Protein AF-X1BK19-F1 (afdb_monomer)

Nearest PDB structures (foldseek):
  3ro3-assembly1_A  TM=9.379E-01  e=8.486E-01  Mus musculus
  8glv-assembly1_Lf  TM=7.258E-01  e=6.515E-01  Chlamydomonas reinhardtii
  2a9u-assembly1_A  TM=7.779E-01  e=1.035E+00  Homo sapiens
  3myf-assembly1_A  TM=7.607E-01  e=5.051E+00  Shewanella sp. W3-18-1
  8tn1-assembly1_B  TM=7.393E-01  e=4.426E+00  synthetic construct

Foldseek 3Di:
DPVVVVVLVVLLVQLVVLQVQLVVCVVVVVLVSSLVSLVVSLVSCVVVVVVVSNVVSVVVNVD

Organism: NCBI:txid412755

Sequence (63 aa):
MIKIVDSIALLESQAEDFENKAKVEKRKKNYAEAILFFEEAIDIYLKLNWDGKIKMLEKTIER

Structure (mmCIF, N/CA/C/O backbone):
data_AF-X1BK19-F1
#
_entry.id   AF-X1BK19-F1
#
loop_
_atom_site.group_PDB
_atom_site.id
_atom_site.type_symbol
_atom_site.label_atom_id
_atom_site.label_alt_id
_atom_site.label_comp_id
_atom_site.label_asym_id
_atom_site.label_entity_id
_atom_site.label_seq_id
_atom_site.pdbx_PDB_ins_code
_atom_site.Cartn_x
_atom_site.Cartn_y
_atom_site.Cartn_z
_atom_site.occupancy
_atom_site.B_iso_or_equiv
_atom_site.auth_seq_id
_atom_site.auth_comp_id
_atom_site.auth_asym_id
_atom_site.auth_atom_id
_atom_site.pdbx_PDB_model_num
ATOM 1 N N . MET A 1 1 ? 14.606 2.746 -26.822 1.00 54.47 1 MET A N 1
ATOM 2 C CA . MET A 1 1 ? 14.645 2.095 -25.494 1.00 54.47 1 MET A CA 1
ATOM 3 C C . MET A 1 1 ? 14.091 2.982 -24.360 1.00 54.47 1 MET A C 1
ATOM 5 O O . MET A 1 1 ? 14.206 2.598 -23.212 1.00 54.47 1 MET A O 1
ATOM 9 N N . ILE A 1 2 ? 13.453 4.130 -24.652 1.00 57.12 2 ILE A N 1
ATOM 10 C CA . ILE A 1 2 ? 13.056 5.130 -23.633 1.00 57.12 2 ILE A CA 1
ATOM 11 C C . ILE A 1 2 ? 11.693 4.808 -22.976 1.00 57.12 2 ILE A C 1
ATOM 13 O O . ILE A 1 2 ? 11.550 4.901 -21.767 1.00 57.12 2 ILE A O 1
ATOM 17 N N . LYS A 1 3 ? 10.723 4.283 -23.740 1.00 63.59 3 LYS A N 1
ATOM 18 C CA . LYS A 1 3 ? 9.333 4.081 -23.275 1.00 63.59 3 LYS A CA 1
ATOM 19 C C . L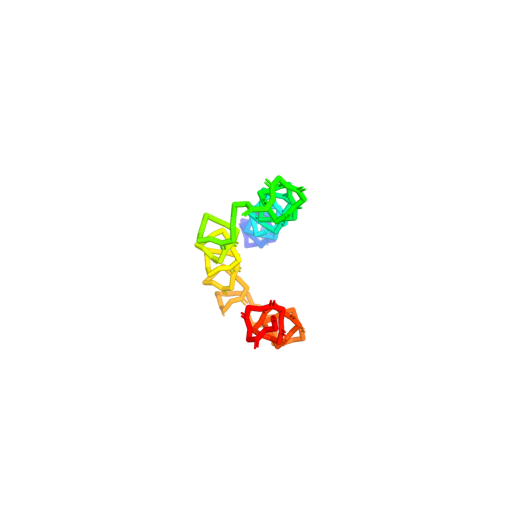YS A 1 3 ? 9.146 3.113 -22.094 1.00 63.59 3 LYS A C 1
ATOM 21 O O . LYS A 1 3 ? 8.152 3.218 -21.384 1.00 63.59 3 LYS A O 1
ATOM 26 N N . ILE A 1 4 ? 10.049 2.146 -21.913 1.00 63.94 4 ILE A N 1
ATOM 27 C CA . ILE A 1 4 ? 9.910 1.116 -20.867 1.00 63.94 4 ILE A CA 1
ATOM 28 C C . ILE A 1 4 ? 10.288 1.688 -19.497 1.00 63.94 4 ILE A C 1
ATOM 30 O O . ILE A 1 4 ? 9.581 1.439 -18.528 1.00 63.94 4 ILE A O 1
ATOM 34 N N . VAL A 1 5 ? 11.349 2.499 -19.426 1.00 67.12 5 VAL A N 1
ATOM 35 C CA . VAL A 1 5 ? 11.806 3.121 -18.170 1.00 67.12 5 VAL A CA 1
ATOM 36 C C . VAL A 1 5 ? 10.770 4.124 -17.658 1.00 67.12 5 VAL A C 1
ATOM 38 O O . VAL A 1 5 ? 10.428 4.091 -16.481 1.00 67.12 5 VAL A O 1
ATOM 41 N N . ASP A 1 6 ? 10.185 4.923 -18.556 1.00 74.69 6 ASP A N 1
ATOM 42 C CA . ASP A 1 6 ? 9.113 5.864 -18.202 1.00 74.69 6 ASP A CA 1
ATOM 43 C C . ASP A 1 6 ? 7.861 5.141 -17.675 1.00 74.69 6 ASP A C 1
ATOM 45 O O . ASP A 1 6 ? 7.180 5.633 -16.778 1.00 74.69 6 ASP A O 1
ATOM 49 N N . SER A 1 7 ? 7.574 3.944 -18.202 1.00 85.88 7 SER A N 1
ATOM 50 C CA . SER A 1 7 ? 6.441 3.125 -17.751 1.00 85.88 7 SER A CA 1
ATOM 51 C C . SER A 1 7 ? 6.691 2.509 -16.374 1.00 85.88 7 SER A C 1
ATOM 53 O O . SER A 1 7 ? 5.768 2.434 -15.570 1.00 85.88 7 SER A O 1
ATOM 55 N N . ILE A 1 8 ? 7.929 2.094 -16.088 1.00 90.00 8 ILE A N 1
ATOM 56 C CA . ILE A 1 8 ? 8.316 1.569 -14.774 1.00 90.00 8 ILE A CA 1
ATOM 57 C C . ILE A 1 8 ? 8.204 2.673 -13.720 1.00 90.00 8 ILE A C 1
ATOM 59 O O . ILE A 1 8 ? 7.475 2.496 -12.752 1.00 90.00 8 ILE A O 1
ATOM 63 N N . ALA A 1 9 ? 8.817 3.836 -13.955 1.00 92.25 9 ALA A N 1
ATOM 64 C CA . ALA A 1 9 ? 8.766 4.958 -13.015 1.00 92.25 9 ALA A CA 1
ATOM 65 C C . ALA A 1 9 ? 7.327 5.446 -12.754 1.00 92.25 9 ALA A C 1
ATOM 67 O O . ALA A 1 9 ? 6.974 5.802 -11.629 1.00 92.25 9 ALA A O 1
ATOM 68 N N . LEU A 1 10 ? 6.467 5.426 -13.780 1.00 93.69 10 LEU A N 1
ATOM 69 C CA . LEU A 1 10 ? 5.049 5.746 -13.624 1.00 93.69 10 LEU A CA 1
ATOM 70 C C . LEU A 1 10 ? 4.332 4.743 -12.709 1.00 93.69 10 LEU A C 1
ATOM 72 O O . LEU A 1 10 ? 3.595 5.155 -11.816 1.00 93.69 10 LEU A O 1
ATOM 76 N N . LEU A 1 11 ? 4.540 3.441 -12.925 1.00 95.19 11 LEU A N 1
ATOM 77 C CA . LEU A 1 11 ? 3.941 2.392 -12.098 1.00 95.19 11 LEU A CA 1
ATOM 78 C C . LEU A 1 11 ? 4.454 2.461 -10.653 1.00 95.19 11 LEU A C 1
ATOM 80 O O . LEU A 1 11 ? 3.665 2.354 -9.720 1.00 95.19 11 LEU A O 1
ATOM 84 N N . GLU A 1 12 ? 5.749 2.706 -10.457 1.00 95.31 12 GLU A N 1
ATOM 85 C CA . GLU A 1 12 ? 6.341 2.891 -9.129 1.00 95.31 12 GLU A CA 1
ATOM 86 C C . GLU A 1 12 ? 5.668 4.047 -8.382 1.00 95.31 12 GLU A C 1
ATOM 88 O O . GLU A 1 12 ? 5.176 3.858 -7.269 1.00 95.31 12 GLU A O 1
ATOM 93 N N . SER A 1 13 ? 5.553 5.214 -9.027 1.00 96.69 13 SER A N 1
ATOM 94 C CA . SER A 1 13 ? 4.883 6.382 -8.446 1.00 96.69 13 SER A CA 1
ATOM 95 C C . SER A 1 13 ? 3.414 6.104 -8.116 1.00 96.69 13 SER A C 1
ATOM 97 O O . SER A 1 13 ? 2.929 6.540 -7.074 1.00 96.69 13 SER A O 1
ATOM 99 N N . GLN A 1 14 ? 2.697 5.372 -8.974 1.00 97.44 14 GLN A N 1
ATOM 100 C CA . GLN A 1 14 ? 1.302 5.004 -8.717 1.00 97.44 14 GLN A CA 1
ATOM 101 C C . GLN A 1 14 ? 1.167 4.082 -7.501 1.00 97.44 14 GLN A C 1
ATOM 103 O O . GLN A 1 14 ? 0.285 4.292 -6.667 1.00 97.44 14 GLN A O 1
ATOM 108 N N . ALA A 1 15 ? 2.043 3.085 -7.370 1.00 97.62 15 ALA A N 1
ATOM 109 C CA . ALA A 1 15 ? 2.041 2.182 -6.224 1.00 97.62 15 ALA A CA 1
ATOM 110 C C . ALA A 1 15 ? 2.359 2.923 -4.915 1.00 97.62 15 ALA A C 1
ATOM 112 O O . ALA A 1 15 ? 1.699 2.707 -3.897 1.00 97.62 15 ALA A O 1
ATOM 113 N N . GLU A 1 16 ? 3.319 3.851 -4.943 1.00 97.44 16 GLU A N 1
ATOM 114 C CA . GLU A 1 16 ? 3.656 4.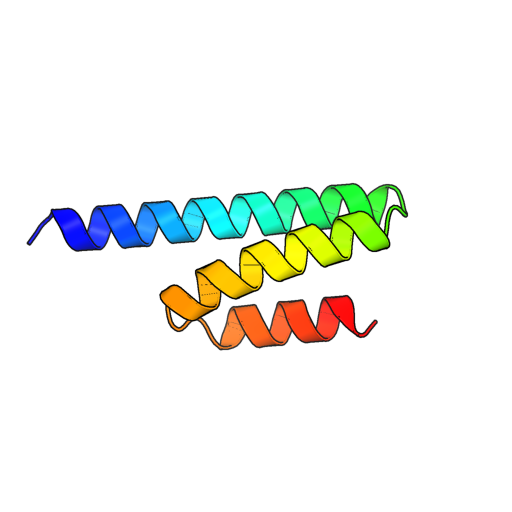690 -3.789 1.00 97.44 16 GLU A CA 1
ATOM 115 C C . GLU A 1 16 ? 2.503 5.613 -3.371 1.00 97.44 16 GLU A C 1
ATOM 117 O O . GLU A 1 16 ? 2.246 5.784 -2.175 1.00 97.44 16 GLU A O 1
ATOM 122 N N . ASP A 1 17 ? 1.759 6.165 -4.329 1.00 98.38 17 ASP A N 1
ATOM 123 C CA . ASP A 1 17 ? 0.563 6.960 -4.046 1.00 98.38 17 ASP A CA 1
ATOM 124 C C . ASP A 1 17 ? -0.517 6.133 -3.341 1.00 98.38 17 ASP A C 1
ATOM 126 O O . ASP A 1 17 ? -1.129 6.602 -2.373 1.00 98.38 17 ASP A O 1
ATOM 130 N N . PHE A 1 18 ? -0.738 4.894 -3.782 1.00 98.38 18 PHE A N 1
ATOM 131 C CA . PHE A 1 18 ? -1.654 3.970 -3.116 1.00 98.38 18 PHE A CA 1
ATOM 132 C C . PHE A 1 18 ? -1.173 3.598 -1.709 1.00 98.38 18 PHE A C 1
ATOM 134 O O . PHE A 1 18 ? -1.951 3.715 -0.759 1.00 98.38 18 PHE A O 1
ATOM 141 N N . GLU A 1 19 ? 0.116 3.290 -1.523 1.00 97.62 19 GLU A N 1
ATOM 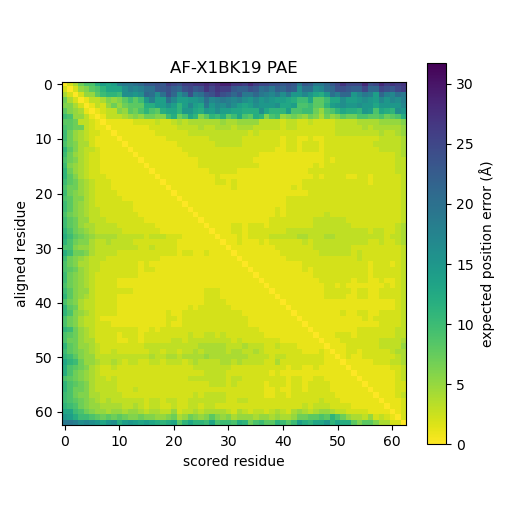142 C CA . GLU A 1 19 ? 0.688 3.081 -0.186 1.00 97.62 19 GLU A CA 1
ATOM 143 C C . GLU A 1 19 ? 0.447 4.290 0.736 1.00 97.62 19 GLU A C 1
ATOM 145 O O . GLU A 1 19 ? 0.137 4.140 1.922 1.00 97.62 19 GLU A O 1
ATOM 150 N N . ASN A 1 20 ? 0.623 5.506 0.219 1.00 98.12 20 ASN A N 1
ATOM 151 C CA . ASN A 1 20 ? 0.454 6.730 0.995 1.00 98.12 20 ASN A CA 1
ATOM 152 C C . ASN A 1 20 ? -1.011 6.959 1.381 1.00 98.12 20 ASN A C 1
ATOM 154 O O . ASN A 1 20 ? -1.284 7.293 2.540 1.00 98.12 20 ASN A O 1
ATOM 158 N N . LYS A 1 21 ? -1.956 6.716 0.464 1.00 98.25 21 LYS A N 1
ATOM 159 C CA . LYS A 1 21 ? -3.400 6.737 0.756 1.00 98.25 21 LYS A CA 1
ATOM 160 C C . LYS A 1 21 ? -3.759 5.713 1.830 1.00 98.25 21 LYS A C 1
ATOM 162 O O . LYS A 1 21 ? -4.394 6.075 2.820 1.00 98.25 21 LYS A O 1
ATOM 167 N N . ALA A 1 22 ? -3.257 4.486 1.713 1.00 97.56 22 ALA A N 1
ATOM 168 C CA . ALA A 1 22 ? -3.465 3.436 2.703 1.00 97.56 22 ALA A CA 1
ATOM 169 C C . ALA A 1 22 ? -2.963 3.843 4.099 1.00 97.56 22 ALA A C 1
ATOM 171 O O . ALA A 1 22 ? -3.673 3.723 5.099 1.00 97.56 22 ALA A O 1
ATOM 172 N N . LYS A 1 23 ? -1.754 4.418 4.182 1.00 96.81 23 LYS A N 1
ATOM 173 C CA . LYS A 1 23 ? -1.185 4.946 5.437 1.00 96.81 23 LYS A CA 1
ATOM 174 C C . LYS A 1 23 ? -2.019 6.095 6.017 1.00 96.81 23 LYS A C 1
ATOM 176 O O . LYS A 1 23 ? -2.081 6.249 7.239 1.00 96.81 23 LYS A O 1
ATOM 181 N N . VAL A 1 24 ? -2.633 6.937 5.184 1.00 98.12 24 VAL A N 1
ATOM 182 C CA . VAL A 1 24 ? -3.552 7.999 5.633 1.00 98.12 24 VAL A CA 1
ATOM 183 C C . VAL A 1 24 ? -4.835 7.402 6.208 1.00 98.12 24 VAL A C 1
ATOM 185 O O . VAL A 1 24 ? -5.194 7.747 7.333 1.00 98.12 24 VAL A O 1
ATOM 188 N N . GLU A 1 25 ? -5.487 6.481 5.502 1.00 97.62 25 GLU A N 1
ATOM 189 C CA . GLU A 1 25 ? -6.723 5.844 5.974 1.00 97.62 25 GLU A CA 1
ATOM 190 C C . GLU A 1 25 ? -6.496 5.015 7.244 1.00 97.62 25 GLU A C 1
ATOM 192 O O . GLU A 1 25 ? -7.238 5.146 8.219 1.00 97.62 25 GLU A O 1
ATOM 197 N N . LYS A 1 26 ? -5.373 4.293 7.331 1.00 96.00 26 LYS A N 1
ATOM 198 C CA . LYS A 1 26 ? -4.976 3.583 8.554 1.00 96.00 26 LYS A CA 1
ATOM 199 C C . LYS A 1 26 ? -4.815 4.530 9.746 1.00 96.00 26 LYS A C 1
ATOM 201 O O . LYS A 1 26 ? -5.249 4.203 10.849 1.00 96.00 26 LYS A O 1
ATOM 206 N N . ARG A 1 27 ? -4.234 5.723 9.547 1.00 96.50 27 ARG A N 1
ATOM 207 C CA . ARG A 1 27 ? -4.126 6.757 10.600 1.00 96.50 27 ARG A CA 1
ATOM 208 C C . ARG A 1 27 ? -5.487 7.302 11.032 1.00 96.50 27 ARG A C 1
ATOM 210 O O . ARG A 1 27 ? -5.650 7.641 12.201 1.00 96.50 27 ARG A O 1
ATOM 217 N N . LYS A 1 28 ? -6.462 7.339 10.122 1.00 97.50 28 LYS A N 1
ATOM 218 C CA . LYS A 1 28 ? -7.863 7.673 10.421 1.00 97.50 28 LYS A CA 1
ATOM 219 C C . LYS A 1 28 ? -8.640 6.517 11.068 1.00 97.50 28 LYS A C 1
ATOM 221 O O . LYS A 1 28 ? -9.781 6.729 11.456 1.00 97.50 28 LYS A O 1
ATOM 226 N N . LYS A 1 29 ? -8.022 5.338 11.236 1.00 96.19 29 LYS A N 1
ATOM 227 C CA . LYS A 1 29 ? -8.650 4.076 11.681 1.00 96.19 29 LYS A CA 1
ATOM 228 C C . LYS A 1 29 ? -9.671 3.499 10.688 1.00 96.19 29 LYS A C 1
ATOM 230 O O . LYS A 1 29 ? -10.448 2.620 11.049 1.00 96.19 29 LYS A O 1
ATOM 235 N N . ASN A 1 30 ? -9.620 3.941 9.434 1.00 97.19 30 ASN A N 1
ATOM 236 C CA . ASN A 1 30 ? -10.397 3.391 8.327 1.00 97.19 30 ASN A CA 1
ATOM 237 C C . ASN A 1 30 ? -9.648 2.177 7.761 1.00 97.19 30 ASN A C 1
ATOM 239 O O . ASN A 1 30 ? -8.957 2.260 6.746 1.00 97.19 30 ASN A O 1
ATOM 243 N N . TYR A 1 31 ? -9.668 1.066 8.502 1.00 95.00 31 TYR A N 1
ATOM 244 C CA . TYR A 1 31 ? -8.840 -0.099 8.179 1.00 95.00 31 TYR A CA 1
ATOM 245 C C . TYR A 1 31 ? -9.278 -0.798 6.890 1.00 95.00 31 TYR A C 1
ATOM 247 O O . TYR A 1 31 ? -8.414 -1.244 6.145 1.00 95.00 31 TYR A O 1
ATOM 255 N N . ALA A 1 32 ? -10.581 -0.848 6.599 1.00 96.19 32 ALA A N 1
ATOM 256 C CA . ALA A 1 32 ? -11.091 -1.461 5.373 1.00 96.19 32 ALA A CA 1
ATOM 257 C C . ALA A 1 32 ? -10.570 -0.724 4.129 1.00 96.19 32 ALA A C 1
ATOM 259 O O . ALA A 1 32 ? -9.977 -1.335 3.245 1.00 96.19 32 ALA A O 1
ATOM 260 N N . GLU A 1 33 ? -10.691 0.603 4.104 1.00 96.56 33 GLU A N 1
ATOM 261 C CA . GLU A 1 33 ? -10.188 1.439 3.012 1.00 96.56 33 GLU A CA 1
ATOM 262 C C . GLU A 1 33 ? -8.660 1.397 2.918 1.00 96.56 33 GLU A C 1
ATOM 264 O O . GLU A 1 33 ? -8.101 1.401 1.823 1.00 96.56 33 GLU A O 1
ATOM 269 N N . ALA A 1 34 ? -7.966 1.330 4.058 1.00 97.50 34 ALA A N 1
ATOM 270 C CA . ALA A 1 34 ? -6.517 1.182 4.066 1.00 97.50 34 ALA A CA 1
ATOM 271 C C . ALA A 1 34 ? -6.067 -0.136 3.424 1.00 97.50 34 ALA A C 1
ATOM 273 O O . ALA A 1 34 ? -5.093 -0.130 2.675 1.00 97.50 34 ALA A O 1
ATOM 274 N N . ILE A 1 35 ? -6.764 -1.240 3.709 1.00 97.44 35 ILE A N 1
ATOM 275 C CA . ILE A 1 35 ? -6.477 -2.551 3.116 1.00 97.44 35 ILE A CA 1
ATOM 276 C C . ILE A 1 35 ? -6.667 -2.490 1.602 1.00 97.44 35 ILE A C 1
ATOM 278 O O . ILE A 1 35 ? -5.727 -2.822 0.889 1.00 97.44 35 ILE A O 1
ATOM 282 N N . LEU A 1 36 ? -7.794 -1.950 1.123 1.00 97.62 36 LEU A N 1
ATOM 283 C CA . LEU A 1 36 ? -8.047 -1.797 -0.316 1.00 97.62 36 LEU A CA 1
ATOM 284 C C . LEU A 1 36 ? -6.922 -1.021 -1.014 1.00 97.62 36 LEU A C 1
ATOM 286 O O . LEU A 1 36 ? -6.418 -1.435 -2.052 1.00 97.62 36 LEU A O 1
ATOM 290 N N . PHE A 1 37 ? -6.462 0.088 -0.429 1.00 98.38 37 PHE A N 1
ATOM 291 C CA . PHE A 1 37 ? -5.350 0.841 -1.011 1.00 98.38 37 PHE A CA 1
ATOM 292 C C . PHE A 1 37 ? -4.008 0.094 -0.956 1.00 98.38 37 PHE A C 1
ATOM 294 O O . PHE A 1 37 ? -3.185 0.274 -1.851 1.00 98.38 37 PHE A O 1
ATOM 301 N N . PHE A 1 38 ? -3.754 -0.730 0.064 1.00 97.94 38 PHE A N 1
ATOM 302 C CA . PHE A 1 38 ? -2.558 -1.574 0.077 1.00 97.94 38 PHE A CA 1
ATOM 303 C C . PHE A 1 38 ? -2.628 -2.687 -0.977 1.00 97.94 38 PHE A C 1
ATOM 305 O O . PHE A 1 38 ? -1.604 -2.968 -1.596 1.00 97.94 38 PHE A O 1
ATOM 312 N N . GLU A 1 39 ? -3.801 -3.273 -1.221 1.00 97.75 39 GLU A N 1
ATOM 313 C CA . GLU A 1 39 ? -4.019 -4.277 -2.273 1.00 97.75 39 GLU A CA 1
ATOM 314 C C . GLU A 1 39 ? -3.768 -3.689 -3.672 1.00 97.75 39 GLU A C 1
ATOM 316 O O . GL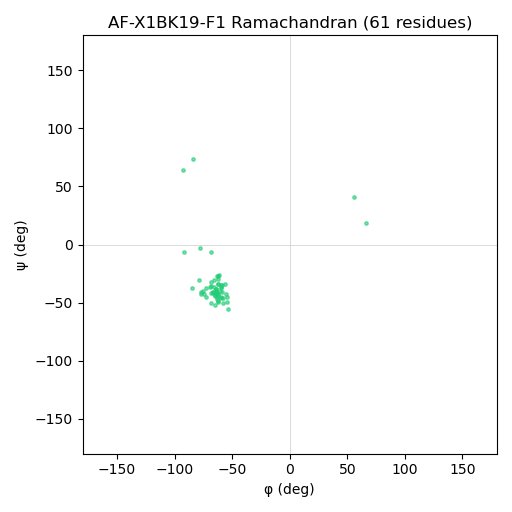U A 1 39 ? -3.001 -4.258 -4.447 1.00 97.75 39 GLU A O 1
ATOM 321 N N . GLU A 1 40 ? -4.280 -2.487 -3.959 1.00 98.12 40 GLU A N 1
ATOM 322 C CA . GLU A 1 40 ? -4.007 -1.780 -5.225 1.00 98.12 40 GLU A CA 1
ATOM 323 C C . GLU A 1 40 ? -2.503 -1.500 -5.431 1.00 98.12 40 GLU A C 1
ATOM 325 O O . GLU A 1 40 ? -1.976 -1.614 -6.541 1.00 98.12 40 GLU A O 1
ATOM 330 N N . ALA A 1 41 ? -1.773 -1.165 -4.359 1.00 97.94 41 ALA A N 1
ATOM 331 C CA . ALA A 1 41 ? -0.320 -1.002 -4.425 1.00 97.94 41 ALA A CA 1
ATOM 332 C C . ALA A 1 41 ? 0.395 -2.337 -4.707 1.00 97.94 41 ALA A C 1
ATOM 334 O O . ALA A 1 41 ? 1.330 -2.375 -5.512 1.00 97.94 41 ALA A O 1
ATOM 335 N N . ILE A 1 42 ? -0.050 -3.433 -4.078 1.00 97.81 42 ILE A N 1
ATOM 336 C CA . ILE A 1 42 ? 0.482 -4.787 -4.298 1.00 97.81 42 ILE A CA 1
ATOM 337 C C . ILE A 1 42 ? 0.312 -5.203 -5.762 1.00 97.81 42 ILE A C 1
ATOM 339 O O . ILE A 1 42 ? 1.281 -5.661 -6.368 1.00 97.81 42 ILE A O 1
ATOM 343 N N . ASP A 1 43 ? -0.856 -4.976 -6.363 1.00 97.25 43 ASP A N 1
ATOM 344 C CA . ASP A 1 43 ? -1.128 -5.320 -7.765 1.00 97.25 43 ASP A CA 1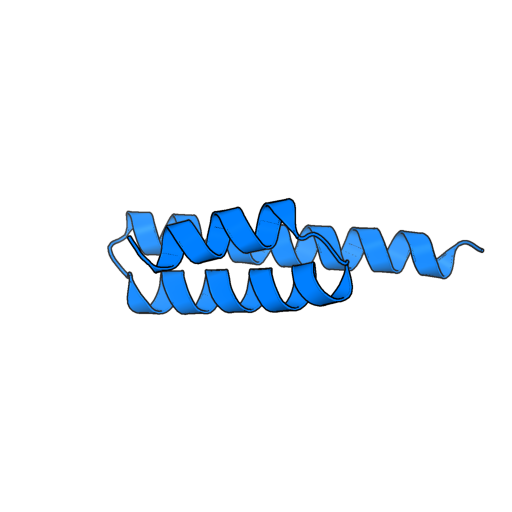
ATOM 345 C C . ASP A 1 43 ? -0.181 -4.625 -8.748 1.00 97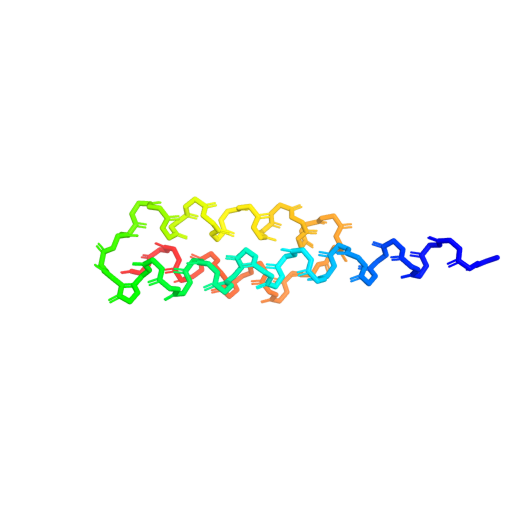.25 43 ASP A C 1
ATOM 347 O O . ASP A 1 43 ? 0.204 -5.186 -9.781 1.00 97.25 43 ASP A O 1
ATOM 351 N N . ILE A 1 44 ? 0.227 -3.395 -8.440 1.00 96.75 44 ILE A N 1
ATOM 352 C CA . ILE A 1 44 ? 1.204 -2.674 -9.254 1.00 96.75 44 ILE A CA 1
ATOM 353 C C . ILE A 1 44 ? 2.617 -3.197 -8.994 1.00 96.75 44 ILE A C 1
ATOM 355 O O . ILE A 1 44 ? 3.362 -3.439 -9.947 1.00 96.75 44 ILE A O 1
ATOM 359 N N . TYR A 1 45 ? 2.984 -3.443 -7.736 1.00 97.12 45 TYR A N 1
ATOM 360 C CA . TYR A 1 45 ? 4.279 -4.035 -7.406 1.00 97.12 45 TYR A CA 1
ATOM 361 C C . TYR A 1 45 ? 4.456 -5.447 -7.978 1.00 97.12 45 TYR A C 1
ATOM 363 O O . TYR A 1 45 ? 5.573 -5.801 -8.353 1.00 97.12 45 TYR A O 1
ATOM 371 N N . LEU A 1 46 ? 3.375 -6.216 -8.145 1.00 96.12 46 LEU A N 1
ATOM 372 C CA . LEU A 1 46 ? 3.381 -7.499 -8.854 1.00 96.12 46 LEU A CA 1
ATOM 373 C C . LEU A 1 46 ? 3.777 -7.326 -10.324 1.00 96.12 46 LEU A C 1
ATOM 375 O O . LEU A 1 46 ? 4.627 -8.061 -10.820 1.00 96.12 46 LEU A O 1
ATOM 379 N N . LYS A 1 47 ? 3.247 -6.306 -11.013 1.00 94.12 47 LYS A N 1
ATOM 380 C CA . LYS A 1 47 ? 3.630 -5.990 -12.407 1.00 94.12 47 LYS A CA 1
ATOM 381 C C . LYS A 1 47 ? 5.103 -5.590 -12.533 1.00 94.12 47 LYS A C 1
ATOM 383 O O . LYS A 1 47 ? 5.698 -5.776 -13.592 1.00 94.12 47 LYS A O 1
ATOM 388 N N . LEU A 1 48 ? 5.676 -5.044 -11.462 1.00 93.94 48 LEU A N 1
ATOM 389 C CA . LEU A 1 48 ? 7.075 -4.625 -11.376 1.00 93.94 48 LEU A CA 1
ATOM 390 C C . LEU A 1 48 ? 8.016 -5.720 -10.842 1.00 93.94 48 LEU A C 1
ATOM 392 O O . LEU A 1 48 ? 9.230 -5.525 -10.863 1.00 93.94 48 LEU A O 1
ATOM 396 N N . ASN A 1 49 ? 7.492 -6.869 -10.395 1.00 95.44 49 ASN A N 1
ATOM 397 C CA . ASN A 1 49 ? 8.231 -7.925 -9.685 1.00 95.44 49 ASN A CA 1
ATOM 398 C C . ASN A 1 49 ? 8.951 -7.422 -8.414 1.00 95.44 49 ASN A C 1
ATOM 400 O O . ASN A 1 49 ? 10.097 -7.776 -8.133 1.00 95.44 49 ASN A O 1
ATOM 404 N N . TRP A 1 50 ? 8.296 -6.552 -7.645 1.00 95.44 50 TRP A N 1
ATOM 405 C CA . TRP A 1 50 ? 8.837 -5.956 -6.419 1.00 95.44 50 TRP A CA 1
ATOM 406 C C . TRP A 1 50 ? 8.467 -6.763 -5.164 1.00 95.44 50 TRP A C 1
ATOM 408 O O . TRP A 1 50 ? 7.798 -6.278 -4.249 1.00 95.44 50 TRP A O 1
ATOM 418 N N . ASP A 1 51 ? 8.958 -7.999 -5.083 1.00 95.19 51 ASP A N 1
ATOM 419 C CA . ASP A 1 51 ? 8.596 -8.967 -4.030 1.00 95.19 51 ASP A CA 1
ATOM 420 C C . ASP A 1 51 ? 8.841 -8.468 -2.599 1.00 95.19 51 ASP A C 1
ATOM 422 O O . ASP A 1 51 ? 8.098 -8.795 -1.672 1.00 95.19 51 ASP A O 1
ATOM 426 N N . GLY A 1 52 ? 9.891 -7.664 -2.396 1.00 96.25 52 GLY A N 1
ATOM 427 C CA . GLY A 1 52 ? 10.205 -7.094 -1.084 1.00 96.25 52 GLY A CA 1
ATOM 428 C C . GLY A 1 52 ? 9.123 -6.135 -0.583 1.00 96.25 52 GLY A C 1
ATOM 429 O O . GLY A 1 52 ? 8.788 -6.147 0.603 1.00 96.25 52 GLY A O 1
ATOM 430 N N . LYS A 1 53 ? 8.547 -5.338 -1.490 1.00 94.94 53 LYS A N 1
ATOM 431 C CA . LYS A 1 53 ? 7.451 -4.416 -1.181 1.00 94.94 53 LYS A CA 1
ATOM 432 C C . LYS A 1 53 ? 6.151 -5.170 -0.945 1.00 94.94 53 LYS A C 1
ATOM 434 O O . LYS A 1 53 ? 5.503 -4.914 0.065 1.00 94.94 53 LYS A O 1
ATOM 439 N N . ILE A 1 54 ? 5.837 -6.143 -1.800 1.00 96.25 54 ILE A N 1
ATOM 440 C CA . ILE A 1 54 ? 4.639 -6.988 -1.678 1.00 96.25 54 ILE A CA 1
ATOM 441 C C . ILE A 1 54 ? 4.577 -7.625 -0.286 1.00 96.25 54 ILE A C 1
ATOM 443 O O . ILE A 1 54 ? 3.653 -7.347 0.473 1.00 96.25 54 ILE A O 1
ATOM 447 N N . LYS A 1 55 ? 5.632 -8.342 0.121 1.00 96.44 55 LYS A N 1
ATOM 448 C CA . LYS A 1 55 ? 5.688 -9.006 1.437 1.00 96.44 55 LYS A CA 1
ATOM 449 C C . LYS A 1 55 ? 5.551 -8.038 2.613 1.00 96.44 55 LYS A C 1
ATOM 451 O O . LYS A 1 55 ? 5.000 -8.387 3.657 1.00 96.44 55 LYS A O 1
ATOM 456 N N . MET A 1 56 ? 6.086 -6.821 2.483 1.00 95.50 56 MET A N 1
ATOM 457 C CA . MET A 1 56 ? 5.960 -5.797 3.523 1.00 95.50 56 MET A CA 1
ATOM 458 C C . MET A 1 56 ? 4.507 -5.332 3.676 1.00 95.50 56 MET A C 1
ATOM 460 O O . MET A 1 56 ? 4.043 -5.124 4.803 1.00 95.50 56 MET A O 1
ATOM 464 N N . LEU A 1 57 ? 3.800 -5.161 2.558 1.00 94.75 57 LEU A N 1
ATOM 465 C CA . LEU A 1 57 ? 2.409 -4.722 2.542 1.00 94.75 57 LEU A CA 1
ATOM 466 C C . LEU A 1 57 ? 1.455 -5.837 2.980 1.00 94.75 57 LEU A C 1
ATOM 468 O O . LEU A 1 57 ? 0.617 -5.576 3.837 1.00 94.75 57 LEU A O 1
ATOM 472 N N . GLU A 1 58 ? 1.648 -7.076 2.526 1.00 94.44 58 GLU A N 1
ATOM 473 C CA . GLU A 1 58 ? 0.879 -8.247 2.984 1.00 94.44 58 GLU A CA 1
ATOM 474 C C . GLU A 1 58 ? 0.940 -8.386 4.511 1.00 94.44 58 GLU A C 1
ATOM 476 O O . GLU A 1 58 ? -0.084 -8.390 5.191 1.00 94.44 58 GLU A O 1
ATOM 481 N N . LYS A 1 59 ? 2.147 -8.327 5.090 1.00 94.75 59 LYS A N 1
ATOM 482 C CA . LYS A 1 59 ? 2.330 -8.348 6.551 1.00 94.75 59 LYS A CA 1
ATOM 483 C C . LYS A 1 59 ? 1.658 -7.167 7.265 1.00 94.75 59 LYS A C 1
ATOM 485 O O . LYS A 1 59 ? 1.378 -7.234 8.462 1.00 94.75 59 LYS A O 1
ATOM 490 N N . THR A 1 60 ? 1.481 -6.046 6.569 1.00 91.81 60 THR A N 1
ATOM 491 C CA . THR A 1 60 ? 0.809 -4.857 7.110 1.00 91.81 60 THR A CA 1
ATOM 492 C C . THR A 1 60 ? -0.711 -5.010 7.102 1.00 91.81 60 THR A C 1
ATOM 494 O O . THR A 1 60 ? -1.348 -4.439 7.986 1.00 91.81 60 THR A O 1
ATOM 497 N N . ILE A 1 61 ? -1.262 -5.757 6.140 1.00 91.06 61 ILE A N 1
ATOM 498 C CA . ILE A 1 61 ? -2.688 -6.093 6.023 1.00 91.06 61 ILE A CA 1
ATOM 499 C C . ILE A 1 61 ? -3.081 -7.167 7.048 1.00 91.06 61 ILE A C 1
ATOM 501 O O . ILE A 1 61 ? -4.124 -7.051 7.680 1.00 91.06 61 ILE A O 1
ATOM 505 N N . GLU A 1 62 ? -2.231 -8.173 7.269 1.00 84.56 62 GLU A N 1
ATOM 506 C CA . GLU A 1 62 ? -2.473 -9.269 8.227 1.00 84.56 62 GLU A CA 1
ATOM 507 C C . GLU A 1 62 ? -2.453 -8.845 9.715 1.00 84.56 62 GLU A C 1
ATOM 509 O O . GLU A 1 62 ? -2.722 -9.665 10.595 1.00 84.56 62 GLU A O 1
ATOM 514 N N . ARG A 1 63 ? -2.088 -7.590 10.014 1.00 69.12 63 ARG A N 1
ATOM 515 C CA . ARG A 1 63 ? -1.827 -7.056 11.364 1.00 69.12 63 ARG A CA 1
ATOM 516 C C . ARG A 1 63 ? -2.905 -6.102 11.859 1.00 69.12 63 ARG A C 1
ATOM 518 O O . ARG A 1 63 ? -3.312 -6.286 13.026 1.00 69.12 63 ARG A O 1
#

Solvent-accessible surface area (backbone atoms only — not comparable to full-atom values): 3355 Å² total; per-residue (Å²): 132,64,72,61,57,58,51,50,55,50,46,51,52,52,22,50,52,26,43,52,50,13,5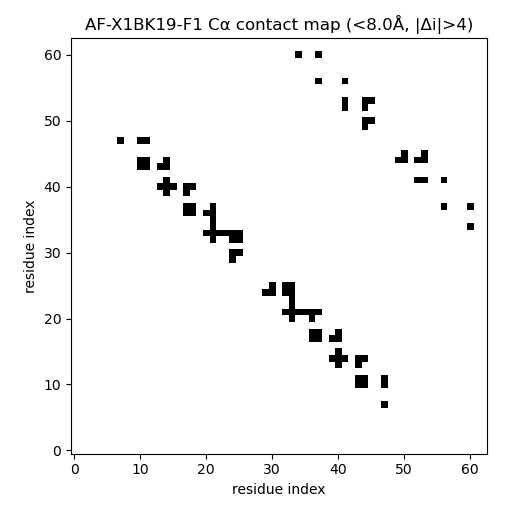7,49,30,44,74,72,65,37,53,70,64,14,42,54,25,39,51,58,17,35,59,42,29,59,78,67,68,38,61,74,58,37,56,55,47,54,59,58,64,80,103

Secondary structure (DSSP, 8-state):
--HHHHHHHHHHHHHHHHHHHHHHHHHTT-HHHHHHHHHHHHHHHHHHT-HHHHHHHHHHH--

InterPro domains:
  IPR011990 Tetratricopeptide-like helical domain superfamily [SSF48452] (9-49)

Radius of gyration: 12.38 Å; Cα contacts (8 Å, |Δi|>4): 51; chains: 1; bounding box: 26×17×37 Å

pLDDT: mean 92.32, std 10.47, range [54.47, 98.38]

Mean predicted aligned error: 3.78 Å

=== Feature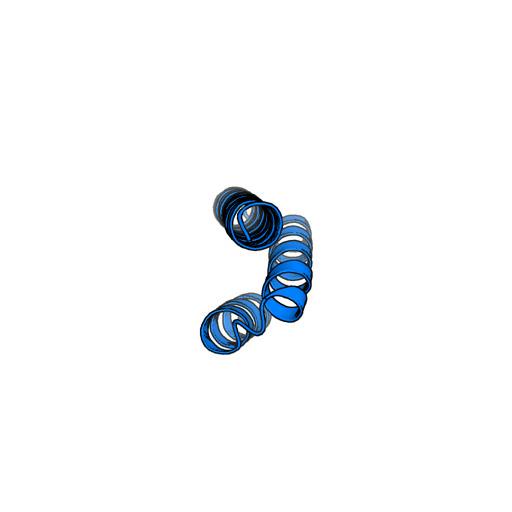 glossary ===
Legend for the data blocks above and below:

— What the protein is —

The amino-acid sequence is the protein's primary structure: the linear order of residues from the N-terminus to the C-terminus, written in one-letter code. Everything else here — the 3D coordinates, the secondary structure, the domain annotations — is ultimately a consequence of this string.

Database cross-references. InterPro integrates a dozen domain/family signature databases into unified entries with residue-range hits. GO terms attach function/process/location labels with evidence codes. CATH codes position the fold in a four-level structural taxonomy. Organism is the NCBI-taxonomy species name.

— Where its atoms are —

The mmCIF block holds the 3D Cartesian coordinates of each backbone atom (N, Cα, C, O) in ångströms. mmCIF is the PDB's canonical archive format — a tagged-loop text representation of the atomic model.

The six renders are orthographic views along the three Cartesian axes in both directions. Representation (cartoon, sticks, or surface) and color scheme (sequence-rainbow or by-chain) vary across proteins so the training set covers all the common visualization conventions.

— Local backbone conformation —

Secondary structure is the local, repeating backbone conformation. DSSP classifies it into eight states by reading the hydrogen-bond network: three helix types (H, G, I), two β types (E, B), two non-regular types (T, S), and unstructured coil (-).

SS3 is a coarse helix/strand/coil call (letters a/b/c) made by the P-SEA algorithm from inter-Cα distances and dihedrals. It is less detailed than DSSP but needs only Cα positions.

Backbone dihedral angles. Every residue except chain termini has a φ (preceding-C → N → Cα → C) and a ψ (N → Cα → C → next-N). They are reported in degrees following the IUPAC sign convention. Secondary structure is essentially a statement about which (φ, ψ) basin each residue occupies.

— Global shape and packing —

The geometric summary reports three shape descriptors. Rg (radius of gyration) measures how spread out the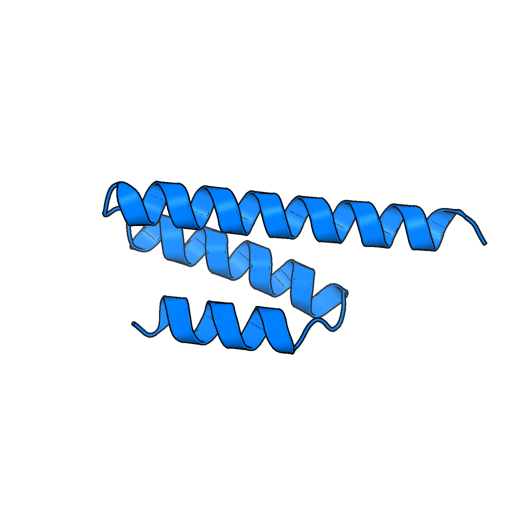 Cα atoms are about their centre of mass; compact globular proteins have small Rg, elongated or unfolded ones large. Cα contacts (<8 Å, |i−j|>4) count long-range residue pairs in spatial proximity — high for tightly packed folds, near zero for rods or random coil. The bounding-box extents give the protein's footprint along x, y, z in Å.

Solvent accessibility: the surface area of each residue that a 1.4 Å water probe can touch, in Å². When only backbone atoms are present the absolute values are lower than full-atom SASA (side chains contribute most of the area) and are flagged as backbone-only.

Plot images: a contact map (which residues are close in 3D, as an N×N binary image), a Ramachandran scatter (backbone torsion angles, revealing secondary-structure composition at a glance), and — for AlphaFold structures — a PAE heatmap (pairwise prediction confidence).

— Structural neighborhood —

Foldseek's 3Di representation compresses backbone geometry into a per-residue letter drawn from a learned twenty-state alphabet. It captures the tertiary interaction pattern around each residue — which residues are packed against it in space, regardless of where they are in sequence.

Structural nearest neighbors (via Foldseek easy-search vs the PDB). Reported per hit: target PDB id, E-value, and alignment TM-score. A TM-score above ~0.5 is the conventional threshold for 'same fold'.

— Confidence and disorder —

pLDDT (predicted Local Distance Difference Test) is AlphaFold's per-residue confidence score, ranging from 0 to 100. Values above 90 indicate high confidence (typically well-packed cores); 70–90 is confident; 50–70 low confidence; below 50 usually means the region is disordered or the prediction is unreliable there. AlphaFold stores pLDDT in the mmCIF B-factor column.

For experimental (PDB) structures, the B-factor (temperature factor) quantifies the positional spread of each atom in the crystal — a combination of thermal vibration and static disorder — in units of Å². High B-factors mark flexible loops or poorly resolved regions; low B-factors mark the rigid, well-ordered core.

Predicted Aligned Error (PAE) is an AlphaFold confidence matrix: entry (i, j) is the expected error in the position of residue j, in ångströms, when the prediction is superimposed on the true structure at residue i. Low PAE within a block of residues means that block is internally rigid and well-predicted; high PAE between two blocks means their relative placement is uncertain even if each block individually is confident.